Protein AF-A0A932UB74-F1 (afdb_monomer_lite)

Sequence (106 aa):
ALHRWLPSQVASLGWGTTLILVTPQLSEPLLWSLHSFNRKGLNVQVVVCVRQPAFERTRQQAEVMGIGVHQALWESDLAQLGQGFDPAQPKRFDPAQPKRGGFNGV

Radius of gyration: 15.44 Å; chains: 1; bounding box: 31×46×32 Å

Structure (mmCIF, N/CA/C/O backbone):
data_AF-A0A932UB74-F1
#
_entry.id   AF-A0A932UB74-F1
#
loop_
_atom_site.group_PDB
_atom_site.id
_atom_site.type_symbol
_atom_site.label_atom_id
_atom_site.label_alt_id
_atom_site.label_comp_id
_atom_site.label_asym_id
_atom_site.label_entity_id
_atom_site.label_seq_id
_atom_site.pdbx_PDB_ins_code
_atom_site.Cartn_x
_atom_site.Cartn_y
_atom_site.Cartn_z
_atom_site.occupancy
_atom_site.B_iso_or_equiv
_atom_site.auth_seq_id
_atom_site.auth_comp_id
_atom_site.auth_asym_id
_atom_site.auth_atom_id
_atom_site.pdbx_PDB_model_num
ATOM 1 N N . ALA A 1 1 ? 7.497 -5.170 9.846 1.00 69.94 1 ALA A N 1
ATOM 2 C CA . ALA A 1 1 ? 7.261 -6.505 9.257 1.00 69.94 1 ALA A CA 1
ATOM 3 C C . ALA A 1 1 ? 6.723 -6.402 7.828 1.00 69.94 1 ALA A C 1
ATOM 5 O O . ALA A 1 1 ? 7.456 -6.752 6.914 1.00 69.94 1 ALA A O 1
ATOM 6 N N . LEU A 1 2 ? 5.523 -5.845 7.610 1.00 75.31 2 LEU A N 1
ATOM 7 C CA . LEU A 1 2 ? 4.885 -5.784 6.283 1.00 75.31 2 LEU A CA 1
ATOM 8 C C . LEU A 1 2 ? 5.741 -5.106 5.194 1.00 75.31 2 LEU A C 1
ATOM 10 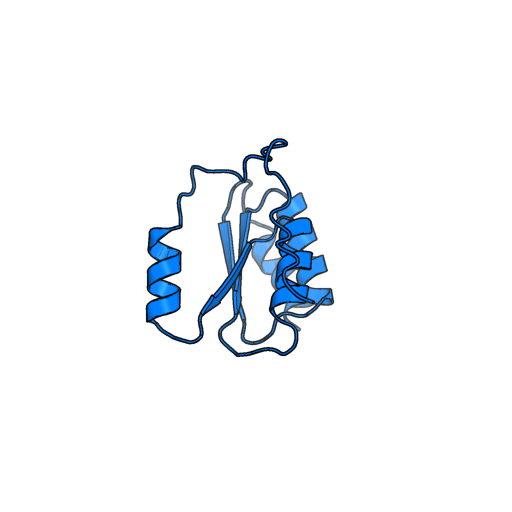O O . LEU A 1 2 ? 5.945 -5.687 4.137 1.00 75.31 2 LEU A O 1
ATOM 14 N N . HIS A 1 3 ? 6.325 -3.937 5.479 1.00 73.88 3 HIS A N 1
ATOM 15 C CA . HIS A 1 3 ? 7.193 -3.211 4.534 1.00 73.88 3 HIS A CA 1
ATOM 16 C C . HIS A 1 3 ? 8.439 -4.001 4.088 1.00 73.88 3 HIS A C 1
ATOM 18 O O . HIS A 1 3 ? 9.020 -3.697 3.054 1.00 73.88 3 HIS A O 1
ATOM 24 N N . ARG A 1 4 ? 8.867 -5.003 4.869 1.00 75.75 4 ARG A N 1
ATOM 25 C CA . ARG A 1 4 ? 10.030 -5.849 4.562 1.00 75.75 4 ARG A CA 1
ATOM 26 C C . ARG A 1 4 ? 9.639 -7.084 3.751 1.00 75.75 4 ARG A C 1
ATOM 28 O O . ARG A 1 4 ? 10.421 -7.536 2.927 1.00 75.75 4 ARG A O 1
ATOM 35 N N . TRP A 1 5 ? 8.443 -7.617 3.991 1.00 80.75 5 TRP A N 1
ATOM 36 C CA . TRP A 1 5 ? 7.922 -8.798 3.301 1.00 80.75 5 TRP A CA 1
ATOM 37 C C . TRP A 1 5 ? 7.316 -8.458 1.934 1.00 80.75 5 TRP A C 1
ATOM 39 O O . TRP A 1 5 ? 7.571 -9.151 0.958 1.00 80.75 5 TRP A O 1
ATOM 49 N N . LEU A 1 6 ? 6.57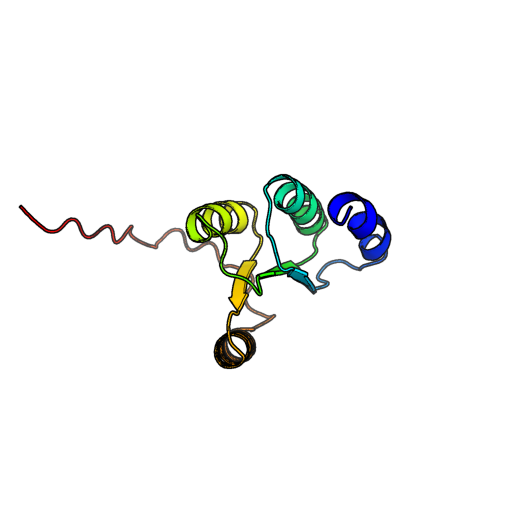2 -7.354 1.838 1.00 78.44 6 LEU A N 1
ATOM 50 C CA . LEU A 1 6 ? 5.841 -6.971 0.628 1.00 78.44 6 LEU A CA 1
ATOM 51 C C . LEU A 1 6 ? 6.724 -6.840 -0.635 1.00 78.44 6 LEU A C 1
ATOM 53 O O . LEU A 1 6 ? 6.304 -7.341 -1.676 1.00 78.44 6 LEU A O 1
ATOM 57 N N . PRO A 1 7 ? 7.947 -6.265 -0.583 1.00 81.31 7 PRO A N 1
ATOM 58 C CA . PRO A 1 7 ? 8.804 -6.150 -1.762 1.00 81.31 7 PRO A CA 1
ATOM 59 C C . PRO A 1 7 ? 9.139 -7.479 -2.448 1.00 81.31 7 PRO A C 1
ATOM 61 O O . PRO A 1 7 ? 9.251 -7.494 -3.670 1.00 81.31 7 PRO A O 1
ATOM 64 N N . SER A 1 8 ? 9.294 -8.580 -1.701 1.00 82.12 8 SER A N 1
ATOM 65 C CA . SER A 1 8 ? 9.625 -9.881 -2.300 1.00 82.12 8 SER A CA 1
ATOM 66 C C . SER A 1 8 ? 8.431 -10.525 -3.001 1.00 82.12 8 SER A C 1
ATOM 68 O O . SER A 1 8 ? 8.622 -11.267 -3.957 1.00 82.12 8 SER A O 1
ATOM 70 N N . GLN A 1 9 ? 7.209 -10.207 -2.569 1.00 81.50 9 GLN A N 1
ATOM 71 C CA . GLN A 1 9 ? 5.979 -10.747 -3.155 1.00 81.50 9 GLN A CA 1
ATOM 72 C C . GLN A 1 9 ? 5.579 -10.033 -4.444 1.00 81.50 9 GLN A C 1
ATOM 74 O O . GLN A 1 9 ? 5.018 -10.643 -5.345 1.00 81.50 9 GLN A O 1
ATOM 79 N N . VAL A 1 10 ? 5.874 -8.734 -4.540 1.00 81.44 10 VAL A N 1
ATOM 80 C CA . VAL A 1 10 ? 5.481 -7.911 -5.694 1.00 81.44 10 VAL A CA 1
ATOM 81 C C . VAL A 1 10 ? 6.562 -7.821 -6.773 1.00 81.44 10 VAL A C 1
ATOM 83 O O . VAL A 1 10 ? 6.351 -7.184 -7.799 1.00 81.44 10 VAL A O 1
ATOM 86 N N . ALA A 1 11 ? 7.725 -8.444 -6.557 1.00 77.50 11 ALA A N 1
ATOM 87 C CA . ALA A 1 11 ? 8.874 -8.359 -7.459 1.00 77.50 11 ALA A CA 1
ATOM 88 C C . ALA A 1 11 ? 8.619 -8.971 -8.848 1.00 77.50 11 ALA A C 1
ATOM 90 O O . ALA A 1 11 ? 9.232 -8.533 -9.817 1.00 77.50 11 ALA A O 1
ATOM 91 N N . SER A 1 12 ? 7.727 -9.959 -8.945 1.00 79.50 12 SER A N 1
ATOM 92 C CA . SER A 1 12 ? 7.362 -10.631 -10.198 1.00 79.50 12 SER A CA 1
ATOM 93 C C . SER A 1 12 ? 6.141 -10.024 -10.896 1.00 79.50 12 SER A C 1
ATOM 95 O O . SER A 1 12 ? 5.759 -10.502 -11.964 1.00 79.50 12 SER A O 1
ATOM 97 N N . LEU A 1 13 ? 5.505 -9.000 -10.315 1.00 83.56 13 LEU A N 1
ATOM 98 C CA . LEU A 1 13 ? 4.298 -8.412 -10.891 1.00 83.56 13 LEU A CA 1
ATOM 99 C C . LEU A 1 13 ? 4.639 -7.555 -12.112 1.00 83.56 13 LEU A C 1
ATOM 101 O O . LEU A 1 13 ? 5.550 -6.727 -12.083 1.00 83.56 13 LEU A O 1
ATOM 105 N N . GLY A 1 14 ? 3.872 -7.754 -13.183 1.00 78.12 14 GLY A N 1
ATOM 106 C CA . GLY A 1 14 ? 4.003 -6.987 -14.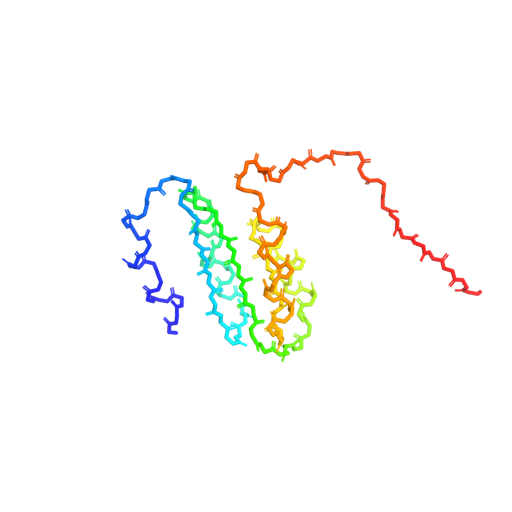415 1.00 78.12 14 GLY A CA 1
ATOM 107 C C . GLY A 1 14 ? 3.539 -5.540 -14.256 1.00 78.12 14 GLY A C 1
ATOM 108 O O . GLY A 1 14 ? 2.766 -5.197 -13.357 1.00 78.12 14 GLY A O 1
ATOM 109 N N . TRP A 1 15 ? 3.986 -4.691 -15.175 1.00 84.12 15 TRP A N 1
ATOM 110 C CA . TRP A 1 15 ? 3.522 -3.309 -15.292 1.00 84.12 15 TRP A CA 1
ATOM 111 C C . TRP A 1 15 ? 1.996 -3.246 -15.456 1.00 84.12 15 TRP A C 1
ATOM 113 O O . TRP A 1 15 ? 1.407 -4.103 -16.112 1.00 84.12 15 TRP A O 1
ATOM 123 N N . GLY A 1 16 ? 1.347 -2.249 -14.853 1.00 82.12 16 GLY A N 1
ATOM 124 C CA . GLY A 1 16 ? -0.113 -2.103 -14.880 1.00 82.12 16 GLY A CA 1
ATOM 125 C C . GLY A 1 16 ? -0.875 -3.042 -13.937 1.00 82.12 16 GLY A C 1
ATOM 126 O O . GLY A 1 16 ? -2.096 -2.937 -13.835 1.00 82.12 16 GLY A O 1
ATOM 127 N N . THR A 1 17 ? -0.190 -3.927 -13.202 1.00 88.19 17 THR A N 1
ATOM 128 C CA . THR A 1 17 ? -0.847 -4.764 -12.188 1.00 88.19 17 THR A CA 1
ATOM 129 C C . THR A 1 17 ? -1.388 -3.893 -11.055 1.00 88.19 17 THR A C 1
ATOM 131 O O . THR A 1 17 ? -0.693 -3.011 -10.542 1.00 88.19 17 THR A O 1
ATOM 134 N N . THR A 1 18 ? -2.629 -4.155 -10.637 1.00 90.12 18 THR A N 1
ATOM 135 C CA . THR A 1 18 ? -3.237 -3.469 -9.491 1.00 90.12 18 THR A CA 1
ATOM 136 C C . THR A 1 18 ? -2.895 -4.204 -8.198 1.00 90.12 18 THR A C 1
ATOM 138 O O . THR A 1 18 ? -3.266 -5.360 -8.013 1.00 90.12 18 THR A O 1
ATOM 141 N N . LEU A 1 19 ? -2.185 -3.528 -7.298 1.00 89.94 19 LEU A N 1
ATOM 142 C CA . LEU A 1 19 ? -1.884 -4.001 -5.952 1.00 89.94 19 LEU A CA 1
ATOM 143 C C . LEU A 1 19 ? -2.925 -3.438 -4.984 1.00 89.94 19 LEU A C 1
ATOM 145 O O . LEU A 1 19 ? -2.920 -2.241 -4.702 1.00 89.94 19 LEU A O 1
ATOM 149 N N . ILE A 1 20 ? -3.779 -4.309 -4.448 1.00 90.56 20 ILE A N 1
ATOM 150 C CA . ILE A 1 20 ? -4.740 -3.961 -3.397 1.00 90.56 20 ILE A CA 1
ATOM 151 C C . ILE A 1 20 ? -4.176 -4.430 -2.056 1.00 90.56 20 ILE A C 1
ATOM 153 O O . ILE A 1 20 ? -4.033 -5.629 -1.821 1.00 90.56 20 ILE A O 1
ATOM 157 N N . LEU A 1 21 ? -3.849 -3.490 -1.170 1.00 91.31 21 LEU A N 1
ATOM 158 C CA . LEU A 1 21 ? -3.382 -3.783 0.179 1.00 91.31 21 LEU A CA 1
ATOM 159 C C . LEU A 1 21 ? -4.501 -3.563 1.198 1.00 91.31 21 LEU A C 1
ATOM 161 O O . LEU A 1 21 ? -4.905 -2.430 1.441 1.00 91.31 21 LEU A O 1
ATOM 165 N N . VAL A 1 22 ? -4.924 -4.634 1.862 1.00 91.12 22 VAL A N 1
ATOM 166 C CA . VAL A 1 22 ? -5.851 -4.571 2.998 1.00 91.12 22 VAL A CA 1
ATOM 167 C C . VAL A 1 22 ? -5.040 -4.595 4.293 1.00 91.12 22 VAL A C 1
ATOM 169 O O . VAL A 1 22 ? -4.257 -5.517 4.517 1.00 91.12 22 VAL A O 1
ATOM 172 N N . THR A 1 23 ? -5.173 -3.570 5.136 1.00 90.88 23 THR A N 1
ATOM 173 C CA . THR A 1 23 ? -4.375 -3.444 6.369 1.00 90.88 23 THR A CA 1
ATOM 174 C C . THR A 1 23 ? -5.172 -2.801 7.507 1.00 90.88 23 THR A C 1
ATOM 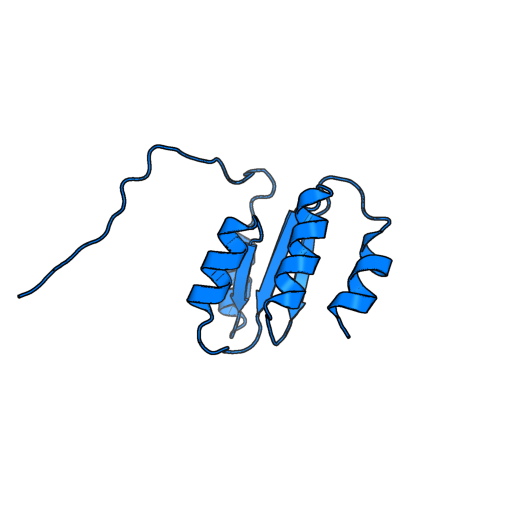176 O O . THR A 1 23 ? -5.957 -1.884 7.265 1.00 90.88 23 THR A O 1
ATOM 179 N N . PRO A 1 24 ? -4.972 -3.217 8.773 1.00 89.88 24 PRO A N 1
ATOM 180 C CA . PRO A 1 24 ? -5.584 -2.538 9.914 1.00 89.88 24 PRO A CA 1
ATOM 181 C C . PRO A 1 24 ? -4.933 -1.181 10.218 1.00 89.88 24 PRO A C 1
ATOM 183 O O . PRO A 1 24 ? -5.533 -0.355 10.894 1.00 89.88 24 PRO A O 1
ATOM 186 N N . GLN A 1 25 ? -3.706 -0.939 9.748 1.00 89.81 25 GLN A N 1
ATOM 187 C CA . GLN A 1 25 ? -2.976 0.293 10.032 1.00 89.81 25 GLN A CA 1
ATOM 188 C C . GLN A 1 25 ? -2.173 0.750 8.818 1.00 89.81 25 GLN A C 1
ATOM 190 O O . GLN A 1 25 ? -1.437 -0.034 8.208 1.00 89.81 25 GLN A O 1
ATOM 195 N N . LEU A 1 26 ? -2.268 2.043 8.514 1.00 90.62 26 LEU A N 1
ATOM 196 C CA . LEU A 1 26 ? -1.447 2.702 7.511 1.00 90.62 26 LEU A CA 1
ATOM 197 C C . LEU A 1 26 ? -0.448 3.642 8.188 1.00 90.62 26 LEU A C 1
ATOM 199 O O . LEU A 1 26 ? -0.833 4.595 8.861 1.00 90.62 26 LEU A O 1
ATOM 203 N N . SER A 1 27 ? 0.841 3.359 8.011 1.00 89.62 27 SER A N 1
ATOM 204 C CA . SER A 1 27 ? 1.941 4.150 8.564 1.00 89.62 27 SER A CA 1
ATOM 205 C C . SER A 1 27 ? 2.777 4.789 7.460 1.00 89.62 27 SER A C 1
ATOM 207 O O . SER A 1 27 ? 2.814 4.314 6.325 1.00 89.62 27 SER A O 1
ATOM 209 N N . GLU A 1 28 ? 3.491 5.858 7.793 1.00 89.25 28 GLU A N 1
ATOM 210 C CA . GLU A 1 28 ? 4.339 6.567 6.835 1.00 89.25 28 GLU A CA 1
ATOM 211 C C . GLU A 1 28 ? 5.439 5.684 6.199 1.00 89.25 28 GLU A C 1
ATOM 213 O O . GLU A 1 28 ? 5.566 5.700 4.973 1.00 89.25 28 GLU A O 1
ATOM 218 N N . PRO A 1 29 ? 6.175 4.822 6.935 1.00 89.69 29 PRO A N 1
ATOM 219 C CA . PRO A 1 29 ? 7.143 3.914 6.310 1.00 89.69 29 PRO A CA 1
ATOM 220 C C . PRO A 1 29 ? 6.505 2.944 5.301 1.00 89.69 29 PRO A C 1
ATOM 222 O O . PRO A 1 29 ? 7.133 2.545 4.315 1.00 89.69 29 PRO A O 1
ATOM 225 N N . LEU A 1 30 ? 5.245 2.558 5.536 1.00 90.00 30 LEU A N 1
ATOM 226 C CA . LEU A 1 30 ? 4.488 1.725 4.609 1.00 90.00 30 LEU A CA 1
ATOM 227 C C . LEU A 1 30 ? 4.128 2.510 3.342 1.00 90.00 30 LEU A C 1
ATOM 229 O O . LEU A 1 30 ? 4.322 1.983 2.250 1.00 90.00 30 LEU A O 1
ATOM 233 N N . LEU A 1 31 ? 3.704 3.771 3.465 1.00 91.75 31 LEU A N 1
ATOM 234 C CA . LEU A 1 31 ? 3.443 4.643 2.313 1.00 91.75 31 LEU A CA 1
ATOM 235 C C . LEU A 1 31 ? 4.671 4.816 1.418 1.00 91.75 31 LEU A C 1
ATOM 237 O O . LEU A 1 31 ? 4.557 4.685 0.203 1.00 91.75 31 LEU A O 1
ATOM 241 N N . TRP A 1 32 ? 5.856 5.026 1.993 1.00 91.56 32 TRP A N 1
ATOM 242 C CA . TRP A 1 32 ? 7.100 5.120 1.218 1.00 91.56 32 TRP A CA 1
ATOM 243 C C . TRP A 1 32 ? 7.431 3.831 0.455 1.00 91.56 32 TRP A C 1
ATOM 245 O O . TRP A 1 32 ? 7.870 3.866 -0.700 1.00 91.56 32 TRP A O 1
ATOM 255 N N . SER A 1 33 ? 7.159 2.683 1.074 1.00 90.31 33 SER A N 1
ATOM 256 C CA . SER A 1 33 ? 7.331 1.377 0.429 1.00 90.31 33 SER A CA 1
ATOM 257 C C . SER A 1 33 ? 6.349 1.206 -0.735 1.00 90.31 33 SER A C 1
ATOM 259 O O . SER A 1 33 ? 6.746 0.836 -1.838 1.00 90.31 33 SER A O 1
ATOM 261 N N . LEU A 1 34 ? 5.080 1.554 -0.516 1.00 91.81 34 LEU A N 1
ATOM 262 C CA . LEU A 1 34 ? 4.023 1.509 -1.526 1.00 91.81 34 LEU A CA 1
ATOM 263 C C . LEU A 1 34 ? 4.270 2.476 -2.686 1.00 91.81 34 LEU A C 1
ATOM 265 O O . LEU A 1 34 ? 4.055 2.131 -3.845 1.00 91.81 34 LEU A O 1
ATOM 269 N N . HIS A 1 35 ? 4.795 3.662 -2.398 1.00 91.81 35 HIS A N 1
ATOM 270 C CA . HIS A 1 35 ? 5.148 4.638 -3.418 1.00 91.81 35 HIS A CA 1
ATOM 271 C C . HIS A 1 35 ? 6.254 4.114 -4.339 1.00 91.81 35 HIS A C 1
ATOM 273 O O . HIS A 1 35 ? 6.200 4.308 -5.552 1.00 91.81 35 HIS A O 1
ATOM 279 N N . SER A 1 36 ? 7.216 3.368 -3.792 1.00 90.56 36 SER A N 1
ATOM 280 C CA . SER A 1 36 ? 8.246 2.704 -4.597 1.00 90.56 36 SER A CA 1
ATOM 281 C C . SER A 1 36 ? 7.651 1.681 -5.574 1.00 90.56 36 SER A C 1
ATOM 283 O O . SER A 1 36 ? 8.178 1.513 -6.670 1.00 90.56 36 SER A O 1
ATOM 285 N N . PHE A 1 37 ? 6.541 1.025 -5.219 1.00 89.06 37 PHE A N 1
ATOM 286 C CA . PHE A 1 37 ? 5.807 0.125 -6.117 1.00 89.06 37 PHE A CA 1
ATOM 287 C C . PHE A 1 37 ? 5.009 0.882 -7.176 1.00 89.06 37 PHE A C 1
ATOM 289 O O . PHE A 1 37 ? 5.058 0.509 -8.346 1.00 89.06 37 PHE A O 1
ATOM 296 N N . ASN A 1 38 ? 4.369 1.990 -6.798 1.00 89.56 38 ASN A N 1
ATOM 297 C CA . ASN A 1 38 ? 3.696 2.873 -7.749 1.00 89.56 38 ASN A CA 1
ATOM 298 C C . ASN A 1 38 ? 4.669 3.386 -8.827 1.00 89.56 38 ASN A C 1
ATOM 300 O O . ASN A 1 38 ? 4.403 3.307 -10.022 1.00 89.56 38 ASN A O 1
ATOM 304 N N . ARG A 1 39 ? 5.880 3.794 -8.423 1.00 88.88 39 ARG A N 1
ATOM 305 C CA . ARG A 1 39 ? 6.943 4.217 -9.354 1.00 88.88 39 ARG A CA 1
ATOM 306 C C . ARG A 1 39 ? 7.468 3.105 -10.263 1.00 88.88 39 ARG A C 1
ATOM 308 O O . ARG A 1 39 ? 8.024 3.405 -11.314 1.00 88.88 39 ARG A O 1
ATOM 315 N N . LYS A 1 40 ? 7.302 1.838 -9.875 1.00 86.75 40 LYS A N 1
ATOM 316 C CA . LYS A 1 40 ? 7.614 0.674 -10.718 1.00 86.75 40 LYS A CA 1
ATOM 317 C C . LYS A 1 40 ? 6.496 0.347 -11.714 1.00 86.75 40 LYS A C 1
ATOM 319 O O . LYS A 1 40 ? 6.667 -0.590 -12.483 1.00 86.75 40 LYS A O 1
ATOM 324 N N . GLY A 1 41 ? 5.401 1.114 -11.726 1.00 86.38 41 GLY A N 1
ATOM 325 C CA . GLY A 1 41 ? 4.279 0.964 -12.656 1.00 86.38 41 GLY A CA 1
ATOM 326 C C . GLY A 1 41 ? 3.134 0.095 -12.145 1.00 86.38 41 GLY A C 1
ATOM 327 O O . GLY A 1 41 ? 2.301 -0.328 -12.942 1.00 86.38 41 GLY A O 1
ATOM 328 N N . LEU A 1 42 ? 3.092 -0.196 -10.842 1.00 89.50 42 LEU A N 1
ATOM 329 C CA . LEU A 1 42 ? 1.949 -0.860 -10.215 1.00 89.50 42 LEU A CA 1
ATOM 330 C C . LEU A 1 42 ? 0.880 0.175 -9.854 1.00 89.50 42 LEU A C 1
ATOM 332 O O . LEU A 1 42 ? 1.201 1.236 -9.331 1.00 89.50 42 LEU A O 1
ATOM 336 N N . ASN A 1 43 ? -0.396 -0.142 -10.060 1.00 89.75 43 ASN A N 1
ATOM 337 C CA . ASN A 1 43 ? -1.486 0.690 -9.552 1.00 89.75 43 ASN A CA 1
ATOM 338 C C . ASN A 1 43 ? -1.755 0.311 -8.092 1.00 89.75 43 ASN A C 1
ATOM 340 O O . ASN A 1 43 ? -2.231 -0.788 -7.820 1.00 89.75 43 ASN A O 1
ATOM 344 N N . VAL A 1 44 ? -1.419 1.185 -7.144 1.00 91.56 44 VAL A N 1
ATOM 345 C CA . VAL A 1 44 ? -1.493 0.857 -5.714 1.00 91.56 44 VAL A CA 1
ATOM 346 C C . VAL A 1 44 ? -2.756 1.427 -5.074 1.00 91.56 44 VAL A C 1
ATOM 348 O O . VAL A 1 44 ? -2.957 2.643 -5.039 1.00 91.56 44 VAL A O 1
ATOM 351 N N . GLN A 1 45 ? -3.563 0.537 -4.500 1.00 91.88 45 GLN A N 1
ATOM 352 C CA . GLN A 1 45 ? -4.756 0.848 -3.718 1.00 91.88 45 GLN A CA 1
ATOM 353 C C . GLN A 1 45 ? -4.623 0.267 -2.309 1.00 91.88 45 GLN A C 1
ATOM 355 O O . GLN A 1 45 ? -4.161 -0.858 -2.130 1.00 91.88 45 GLN A O 1
ATOM 360 N N . VAL A 1 46 ? -5.032 1.021 -1.296 1.00 92.50 46 VAL A N 1
ATOM 361 C CA . VAL A 1 46 ? -4.997 0.604 0.107 1.00 92.50 46 VAL A CA 1
ATOM 362 C C . VAL A 1 46 ? -6.396 0.690 0.690 1.00 92.50 46 VAL A C 1
ATOM 364 O O . VAL A 1 46 ? -7.064 1.711 0.548 1.00 92.50 46 VAL A O 1
ATOM 367 N N . VAL A 1 47 ? -6.809 -0.360 1.389 1.00 92.75 47 VAL A N 1
ATOM 368 C CA . VAL A 1 47 ? -8.051 -0.411 2.157 1.00 92.75 47 VAL A CA 1
ATOM 369 C C . VAL A 1 47 ? -7.699 -0.551 3.633 1.00 92.75 47 VAL A C 1
ATOM 371 O O . VAL A 1 47 ? -7.061 -1.523 4.047 1.00 92.75 47 VAL A O 1
ATOM 374 N N . VAL A 1 48 ? -8.094 0.442 4.426 1.00 92.81 48 VAL A N 1
ATOM 375 C CA . VAL A 1 48 ? -7.882 0.468 5.874 1.00 92.81 48 VAL A CA 1
ATOM 376 C C . VAL A 1 48 ? -9.151 0.006 6.581 1.00 92.81 48 VAL A C 1
ATOM 378 O O . VAL A 1 48 ? -10.189 0.660 6.483 1.00 92.81 48 VAL A O 1
ATOM 381 N N . CYS A 1 49 ? -9.058 -1.106 7.313 1.00 91.88 49 CYS A N 1
ATOM 382 C CA . CYS A 1 49 ? -10.215 -1.753 7.949 1.00 91.88 49 CYS A CA 1
ATOM 383 C C . CYS A 1 49 ? -10.502 -1.283 9.383 1.00 91.88 49 CYS A C 1
ATOM 385 O O . CYS A 1 49 ? -11.379 -1.820 10.053 1.00 91.88 49 CYS A O 1
ATOM 387 N N . VAL A 1 50 ? -9.738 -0.315 9.893 1.00 90.00 50 VAL A N 1
ATOM 388 C CA . VAL A 1 50 ? -9.862 0.181 11.270 1.00 90.00 50 VAL A CA 1
ATOM 389 C C . VAL A 1 50 ? -9.850 1.708 11.275 1.00 90.00 50 VAL A C 1
ATOM 391 O O . VAL A 1 50 ? -9.235 2.357 10.423 1.00 90.00 50 VAL A O 1
ATOM 394 N N . ARG A 1 51 ? -10.529 2.317 12.256 1.00 89.06 51 ARG A N 1
ATOM 395 C CA . ARG A 1 51 ? -10.414 3.760 12.491 1.00 89.06 51 ARG A CA 1
ATOM 396 C C . ARG A 1 51 ? -9.015 4.084 12.993 1.00 89.06 51 ARG A C 1
ATOM 398 O O . ARG A 1 51 ? -8.635 3.660 14.080 1.00 89.06 51 ARG A O 1
ATOM 405 N N . GLN A 1 52 ? -8.284 4.882 12.224 1.00 86.25 52 GLN A N 1
ATOM 406 C CA . GLN A 1 52 ? -6.987 5.407 12.631 1.00 86.25 52 GLN A CA 1
ATOM 407 C C . GLN A 1 52 ? -7.066 6.919 12.889 1.00 86.25 52 GLN A C 1
ATOM 409 O O . GLN A 1 52 ? -7.765 7.633 12.159 1.00 86.25 52 GLN A O 1
ATOM 414 N N . PRO A 1 53 ? -6.357 7.433 13.907 1.00 86.69 53 PRO A N 1
ATOM 415 C CA . PRO A 1 53 ? -6.256 8.869 14.121 1.00 86.69 53 PRO A CA 1
ATOM 416 C C . PRO A 1 53 ? -5.574 9.529 12.919 1.00 86.69 53 PRO A C 1
ATOM 418 O O . PRO A 1 53 ? -4.676 8.952 12.308 1.00 86.69 53 PRO A O 1
ATOM 421 N N . ALA A 1 54 ? -6.008 10.744 12.580 1.00 86.69 54 ALA A N 1
ATOM 422 C CA . ALA A 1 54 ? -5.471 11.519 11.460 1.00 86.69 54 ALA A CA 1
ATOM 423 C C . ALA A 1 54 ? -5.506 10.800 10.090 1.00 86.69 54 ALA A C 1
ATOM 425 O O . ALA A 1 54 ? -4.706 11.129 9.214 1.00 86.69 54 ALA A O 1
ATOM 426 N N . PHE A 1 55 ? -6.449 9.866 9.882 1.00 89.00 55 PHE A N 1
ATOM 427 C CA . PHE A 1 55 ? -6.615 9.137 8.616 1.00 89.00 55 PHE A CA 1
ATOM 428 C C . PHE A 1 55 ? -6.624 10.061 7.394 1.00 89.00 55 PHE A C 1
ATOM 430 O O . PHE A 1 55 ? -5.868 9.824 6.461 1.00 89.00 55 PHE A O 1
ATOM 437 N N . GLU A 1 56 ? -7.395 11.150 7.431 1.00 90.25 56 GLU A N 1
ATOM 438 C CA . GLU A 1 56 ? -7.493 12.091 6.307 1.00 90.25 56 GLU A CA 1
ATOM 439 C C . GLU A 1 56 ? -6.153 12.740 5.945 1.00 90.25 56 GLU A C 1
ATOM 441 O O . GLU A 1 56 ? -5.835 12.891 4.769 1.00 90.25 56 GLU A O 1
ATOM 446 N N . ARG A 1 57 ? -5.309 13.055 6.935 1.00 91.31 57 ARG A N 1
ATOM 447 C CA . ARG A 1 57 ? -3.960 13.578 6.669 1.00 91.31 57 ARG A CA 1
ATOM 448 C C . ARG A 1 57 ? -3.104 12.522 5.970 1.00 91.31 57 ARG A C 1
ATOM 450 O O . ARG A 1 57 ? -2.432 12.822 4.987 1.00 91.31 57 ARG A O 1
ATOM 457 N N . THR A 1 58 ? -3.142 11.284 6.461 1.00 90.88 58 THR A N 1
ATOM 458 C CA . THR A 1 58 ? -2.416 10.159 5.856 1.00 90.88 58 THR A CA 1
ATOM 459 C C . THR A 1 58 ? -2.921 9.859 4.444 1.00 90.88 58 THR A C 1
ATOM 461 O O . THR A 1 58 ? -2.117 9.599 3.552 1.00 90.88 58 THR A O 1
ATOM 464 N N . ARG A 1 59 ? -4.236 9.941 4.219 1.00 91.94 59 ARG A N 1
ATOM 465 C CA . ARG A 1 59 ? -4.875 9.783 2.911 1.00 91.94 59 ARG A CA 1
ATOM 466 C C . ARG A 1 59 ? -4.406 10.857 1.935 1.00 91.94 59 ARG A C 1
ATOM 468 O O . ARG A 1 59 ? -3.946 10.512 0.854 1.00 91.94 59 ARG A O 1
ATOM 475 N N . GLN A 1 60 ? -4.456 12.130 2.323 1.00 92.38 60 GLN A N 1
ATOM 476 C CA . GLN A 1 60 ? -3.986 13.239 1.485 1.00 92.38 60 GLN A CA 1
ATOM 477 C C . GLN A 1 60 ? -2.513 13.064 1.095 1.00 92.38 60 GLN A C 1
ATOM 479 O O . GLN A 1 60 ? -2.154 13.218 -0.070 1.00 92.38 60 GLN A O 1
ATOM 484 N N . GLN A 1 61 ? -1.660 12.679 2.050 1.00 92.94 61 GLN A N 1
ATOM 485 C CA . GLN A 1 61 ? -0.254 12.380 1.773 1.00 92.94 61 GLN A CA 1
ATOM 486 C C . GLN A 1 61 ? -0.106 11.226 0.770 1.00 92.94 61 GLN A C 1
ATOM 488 O O . GLN A 1 61 ? 0.661 11.331 -0.186 1.00 92.94 61 GLN A O 1
ATOM 493 N N . ALA A 1 62 ? -0.858 10.142 0.951 1.00 92.19 62 ALA A N 1
ATOM 494 C CA . ALA A 1 62 ? -0.830 8.995 0.052 1.00 92.19 62 ALA A CA 1
ATOM 495 C C . ALA A 1 62 ? -1.319 9.342 -1.365 1.00 92.19 62 ALA A C 1
ATOM 497 O O . ALA A 1 62 ? -0.714 8.911 -2.347 1.00 92.19 62 ALA A O 1
ATOM 498 N N . GLU A 1 63 ? -2.360 10.168 -1.483 1.00 91.50 63 GLU A N 1
ATOM 499 C CA . GLU A 1 63 ? -2.903 10.611 -2.768 1.00 91.50 63 GLU A CA 1
ATOM 500 C C . GLU A 1 63 ? -1.884 11.427 -3.569 1.00 91.50 63 GLU A C 1
ATOM 502 O O . GLU A 1 63 ? -1.741 11.188 -4.771 1.00 91.50 63 GLU A O 1
ATOM 507 N N . VAL A 1 64 ? -1.118 12.305 -2.907 1.00 92.00 64 VAL A N 1
ATOM 508 C CA . VAL A 1 64 ? 0.008 13.041 -3.516 1.00 92.00 64 VAL A CA 1
ATOM 509 C C . VAL A 1 64 ? 1.115 12.088 -3.985 1.00 92.00 64 VAL A C 1
ATOM 511 O O . VAL A 1 64 ? 1.751 12.326 -5.008 1.00 92.00 64 VAL A O 1
ATOM 514 N N . MET A 1 65 ? 1.310 10.963 -3.294 1.00 90.81 65 MET A N 1
ATOM 515 C CA . MET A 1 65 ? 2.242 9.895 -3.689 1.00 90.81 65 MET A CA 1
ATOM 516 C C . MET A 1 65 ? 1.683 8.979 -4.797 1.00 90.81 65 MET A C 1
ATOM 518 O O . MET A 1 65 ? 2.341 8.007 -5.193 1.00 90.81 65 MET A O 1
ATOM 522 N N . GLY A 1 66 ? 0.479 9.274 -5.300 1.00 88.69 66 GLY A N 1
ATOM 523 C CA . GLY A 1 66 ? -0.216 8.517 -6.339 1.00 88.69 66 GLY A CA 1
ATOM 524 C C . GLY A 1 66 ? -0.876 7.228 -5.843 1.00 88.69 66 GLY A C 1
ATOM 525 O O . GLY A 1 66 ? -1.332 6.438 -6.660 1.00 88.69 66 GLY A O 1
ATOM 526 N N . ILE A 1 67 ? -0.960 7.022 -4.529 1.00 93.00 67 ILE A N 1
ATOM 527 C CA . ILE A 1 67 ? -1.577 5.847 -3.907 1.00 93.00 67 ILE A CA 1
ATOM 528 C C . ILE A 1 67 ? -3.046 6.171 -3.623 1.00 93.00 67 ILE A C 1
ATOM 530 O O . ILE A 1 67 ? -3.359 7.226 -3.070 1.00 93.00 67 ILE A O 1
ATOM 534 N N . GLY A 1 68 ? -3.967 5.294 -4.016 1.00 91.56 68 GLY A N 1
ATOM 535 C CA . GLY A 1 68 ? -5.361 5.407 -3.585 1.00 91.56 68 GLY A CA 1
ATOM 536 C C . GLY A 1 68 ? -5.529 4.809 -2.194 1.00 91.56 68 GLY A C 1
ATOM 537 O O . GLY A 1 68 ? -5.037 3.713 -1.937 1.00 91.56 68 GLY A O 1
ATOM 538 N N . VAL A 1 69 ? -6.184 5.525 -1.282 1.00 92.00 69 VAL A N 1
ATOM 539 C CA . VAL A 1 69 ? -6.424 5.049 0.084 1.00 92.00 69 VAL A CA 1
ATOM 540 C C . VAL A 1 69 ? -7.891 5.215 0.420 1.00 92.00 69 VAL A C 1
ATOM 542 O O . VAL A 1 69 ? -8.446 6.305 0.305 1.00 92.00 69 VAL A O 1
ATOM 545 N N . HIS A 1 70 ? -8.483 4.128 0.890 1.00 90.69 70 HIS A N 1
ATOM 546 C CA . HIS A 1 70 ? -9.887 4.036 1.238 1.00 90.69 70 HIS A CA 1
ATOM 547 C C . HIS A 1 70 ? -10.024 3.483 2.645 1.00 90.69 70 HIS A C 1
ATOM 549 O O . HIS A 1 70 ? -9.253 2.616 3.058 1.00 90.69 70 HIS A O 1
ATOM 555 N N . GLN A 1 71 ? -11.007 3.976 3.387 1.00 90.00 71 GLN A N 1
ATOM 556 C CA . GLN A 1 71 ? -11.370 3.397 4.671 1.00 90.00 71 GLN A CA 1
ATOM 557 C C . GLN A 1 71 ? -12.633 2.570 4.481 1.00 90.00 71 GLN A C 1
ATOM 559 O O . GLN A 1 71 ? -13.623 3.084 3.970 1.00 90.00 71 GLN A O 1
ATOM 564 N N . ALA A 1 72 ? -12.585 1.305 4.886 1.00 90.44 72 ALA A N 1
ATOM 565 C CA . ALA A 1 72 ? -13.738 0.418 4.867 1.00 90.44 72 ALA A CA 1
ATOM 566 C C . ALA A 1 72 ? -13.947 -0.131 6.276 1.00 90.44 72 ALA A C 1
ATOM 568 O O . ALA A 1 72 ? -13.305 -1.101 6.676 1.00 90.44 72 ALA A O 1
ATOM 569 N N . LEU A 1 73 ? -14.790 0.549 7.051 1.00 87.62 73 LEU A N 1
ATOM 570 C CA . LEU A 1 73 ? -15.123 0.149 8.420 1.00 87.62 73 LEU A CA 1
ATOM 571 C C . LEU A 1 73 ? -16.270 -0.860 8.432 1.00 87.62 73 LEU A C 1
ATOM 573 O O . LEU A 1 73 ? -16.381 -1.658 9.360 1.00 87.62 73 LEU A O 1
ATOM 577 N N . TRP A 1 74 ? -17.104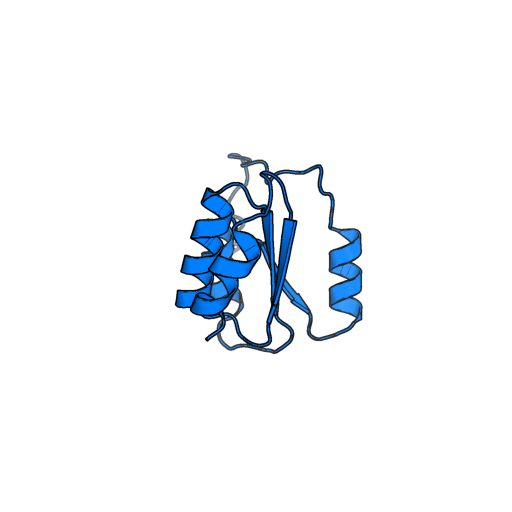 -0.809 7.397 1.00 87.00 74 TRP A N 1
ATOM 578 C CA . TRP A 1 74 ? -18.271 -1.651 7.212 1.00 87.00 74 TRP A CA 1
ATOM 579 C C . TRP A 1 74 ? -18.273 -2.270 5.816 1.00 87.00 74 TRP A C 1
ATOM 581 O O . TRP A 1 74 ? -17.639 -1.772 4.885 1.00 87.00 74 TRP A O 1
ATOM 591 N N . GLU A 1 75 ? -19.048 -3.337 5.645 1.00 81.19 75 GLU A N 1
ATOM 592 C CA . GLU A 1 75 ? -19.227 -3.996 4.347 1.00 81.19 75 GLU A CA 1
ATOM 593 C C . GLU A 1 75 ? -19.806 -3.046 3.283 1.00 81.19 75 GLU A C 1
ATOM 595 O O . GLU A 1 75 ? -19.399 -3.077 2.123 1.00 81.19 75 GLU A O 1
ATOM 600 N N . SER A 1 76 ? -20.684 -2.124 3.692 1.00 82.56 76 SER A N 1
ATOM 601 C CA . SER A 1 76 ? -21.244 -1.086 2.819 1.00 82.56 76 SER A CA 1
ATOM 602 C C . SER A 1 76 ? -20.185 -0.171 2.205 1.00 82.56 76 SER A C 1
ATOM 604 O O . SER A 1 76 ? -20.368 0.316 1.090 1.00 82.56 76 SER A O 1
ATOM 606 N N . ASP A 1 77 ? -19.081 0.066 2.913 1.00 81.56 77 ASP A N 1
ATOM 607 C CA . ASP A 1 77 ? -17.991 0.916 2.432 1.00 81.56 77 ASP A CA 1
ATOM 608 C C . ASP A 1 77 ? -17.209 0.189 1.330 1.00 81.56 77 ASP A C 1
ATOM 610 O O . ASP A 1 77 ? -16.842 0.779 0.314 1.00 81.56 77 ASP A O 1
ATOM 614 N N . LEU A 1 78 ? -17.016 -1.124 1.487 1.00 79.00 78 LEU A N 1
ATOM 615 C CA . LEU A 1 78 ? -16.388 -1.966 0.472 1.00 79.00 78 LEU A CA 1
ATOM 616 C C . LEU A 1 78 ? -17.256 -2.073 -0.790 1.00 79.00 78 LEU A C 1
ATOM 618 O O . LEU A 1 78 ? -16.732 -2.014 -1.903 1.00 79.00 78 LEU A O 1
ATOM 622 N N . ALA A 1 79 ? -18.578 -2.173 -0.629 1.00 80.62 79 ALA A N 1
ATOM 623 C CA . ALA A 1 79 ? -19.514 -2.188 -1.751 1.00 80.62 79 ALA A CA 1
ATOM 624 C C . ALA A 1 79 ? -19.428 -0.901 -2.593 1.00 80.62 79 ALA A C 1
ATOM 626 O O . ALA A 1 79 ? -19.449 -0.968 -3.821 1.00 80.62 79 ALA A O 1
ATOM 627 N N . GLN A 1 80 ? -19.254 0.262 -1.953 1.00 78.56 80 GLN A N 1
ATOM 628 C CA . GLN A 1 80 ? -19.055 1.539 -2.652 1.00 78.56 80 GLN A CA 1
ATOM 629 C C . GLN A 1 80 ? -17.736 1.576 -3.436 1.00 78.56 80 GLN A C 1
ATOM 631 O O . GLN A 1 80 ? -17.700 2.089 -4.554 1.00 78.56 80 GLN A O 1
ATOM 636 N N . LEU A 1 81 ? -16.664 0.980 -2.901 1.00 74.19 81 LEU A N 1
ATOM 637 C CA . LEU A 1 81 ? -15.387 0.864 -3.616 1.00 74.19 81 LEU A CA 1
ATOM 638 C C . LEU A 1 81 ? -15.502 0.017 -4.881 1.00 74.19 81 LEU A C 1
ATOM 640 O O . LEU A 1 81 ? -14.931 0.377 -5.908 1.00 74.19 81 LEU A O 1
ATOM 644 N N . GLY A 1 82 ? -16.273 -1.071 -4.826 1.00 66.94 82 GLY A N 1
ATOM 645 C CA . GLY A 1 82 ? -16.528 -1.925 -5.987 1.00 66.94 82 GLY A CA 1
ATOM 646 C C . GLY A 1 82 ? -17.298 -1.227 -7.112 1.00 66.94 82 GLY A C 1
ATOM 647 O O . GLY A 1 82 ? -17.133 -1.592 -8.271 1.00 66.94 82 GLY A O 1
ATOM 648 N N . GLN A 1 83 ? -18.100 -0.206 -6.795 1.00 65.88 83 GLN A N 1
ATOM 649 C CA . GLN A 1 83 ? -18.880 0.552 -7.782 1.00 65.88 83 GLN A CA 1
ATOM 650 C C . GLN A 1 83 ? -18.106 1.720 -8.411 1.00 65.88 83 GLN A C 1
ATOM 652 O O . GLN A 1 83 ? -18.420 2.126 -9.526 1.00 65.88 83 GLN A O 1
ATOM 657 N N . GLY A 1 84 ? -17.094 2.253 -7.718 1.00 55.69 84 GLY A N 1
ATOM 658 C CA . GLY A 1 84 ? -16.221 3.322 -8.221 1.00 55.69 84 GLY A CA 1
ATOM 659 C C . GLY A 1 84 ? -14.933 2.836 -8.897 1.00 55.69 84 GLY A C 1
ATOM 660 O O . GLY A 1 84 ? -14.140 3.658 -9.355 1.00 55.69 84 GLY A O 1
ATOM 661 N N . PHE A 1 85 ? -14.688 1.523 -8.936 1.00 54.56 85 PHE A N 1
ATOM 662 C CA . PHE A 1 85 ? -13.488 0.932 -9.527 1.00 54.56 85 PHE A CA 1
ATOM 663 C C . PHE A 1 85 ? -13.624 0.823 -11.053 1.00 54.56 85 PHE A C 1
ATOM 665 O O . PHE A 1 85 ? -13.983 -0.224 -11.586 1.00 54.56 85 PHE A O 1
ATOM 672 N N . ASP A 1 86 ? -13.326 1.914 -11.760 1.00 48.38 86 ASP A N 1
ATOM 673 C CA . ASP A 1 86 ? -13.071 1.888 -13.203 1.00 48.38 86 ASP A CA 1
ATOM 674 C C . ASP A 1 86 ? -11.554 1.744 -13.462 1.00 48.38 86 ASP A C 1
ATOM 676 O O . ASP A 1 86 ? -10.796 2.696 -13.238 1.00 48.38 86 ASP A O 1
ATOM 680 N N . PRO A 1 87 ? -11.065 0.579 -13.930 1.00 47.25 87 PRO A N 1
ATOM 681 C CA . PRO A 1 87 ? -9.652 0.383 -14.251 1.00 47.25 87 PRO A CA 1
ATOM 682 C C . PRO A 1 87 ? -9.183 1.200 -15.471 1.00 47.25 87 PRO A C 1
ATOM 684 O O . PRO A 1 87 ? -7.976 1.308 -15.690 1.00 47.25 87 PRO A O 1
ATOM 687 N N . ALA A 1 88 ? -10.097 1.773 -16.263 1.00 43.19 88 ALA A N 1
ATOM 688 C CA . ALA A 1 88 ? -9.796 2.545 -17.469 1.00 43.19 88 ALA A CA 1
ATOM 689 C C . ALA A 1 88 ? -9.623 4.054 -17.220 1.00 43.19 88 ALA A C 1
ATOM 691 O O . ALA A 1 88 ? -9.313 4.793 -18.158 1.00 43.19 88 ALA A O 1
ATOM 692 N N . GLN A 1 89 ? -9.774 4.524 -15.978 1.00 45.00 89 GLN A N 1
ATOM 693 C CA . GLN A 1 89 ? -9.581 5.928 -15.616 1.00 45.00 89 GLN A CA 1
ATOM 694 C C . GLN A 1 89 ? -8.272 6.110 -14.824 1.00 45.00 89 GLN A C 1
ATOM 696 O O . GLN A 1 89 ? -8.278 6.161 -13.591 1.00 45.00 89 GLN A O 1
ATOM 701 N N . PRO A 1 90 ? -7.103 6.223 -15.492 1.00 41.97 90 PRO A N 1
ATOM 702 C CA . PRO A 1 90 ? -5.923 6.748 -14.819 1.00 41.97 90 PRO A CA 1
ATOM 703 C C . PRO A 1 90 ? -6.270 8.154 -14.325 1.00 41.97 90 PRO A C 1
ATOM 705 O O . PRO A 1 90 ? -6.891 8.917 -15.066 1.00 41.97 90 PRO A O 1
ATOM 708 N N . LYS A 1 91 ? -5.895 8.483 -13.079 1.00 51.38 91 LYS A N 1
ATOM 709 C CA . LYS A 1 91 ? -6.086 9.812 -12.473 1.00 51.38 91 LYS A CA 1
ATOM 710 C C . LYS A 1 91 ? -5.676 10.892 -13.479 1.00 51.38 91 LYS A C 1
ATOM 712 O O . LYS A 1 91 ? -4.491 11.184 -13.641 1.00 51.38 91 LYS A O 1
ATOM 717 N N . ARG A 1 92 ? -6.657 11.463 -14.179 1.00 39.34 92 ARG A N 1
ATOM 718 C CA . ARG A 1 92 ? -6.454 12.569 -15.102 1.00 39.34 92 ARG A CA 1
ATOM 719 C C . ARG A 1 92 ? -6.136 13.762 -14.216 1.00 39.34 92 ARG A C 1
ATOM 721 O O . ARG A 1 92 ? -6.975 14.196 -13.433 1.00 39.34 92 ARG A O 1
ATOM 728 N N . PHE A 1 93 ? -4.893 14.225 -14.259 1.00 43.50 93 PHE A N 1
ATOM 729 C CA . PHE A 1 93 ? -4.532 15.491 -13.644 1.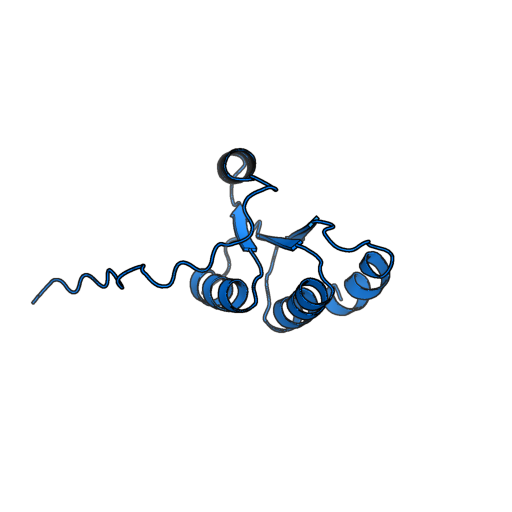00 43.50 93 PHE A CA 1
ATOM 730 C C . PHE A 1 93 ? -5.280 16.583 -14.415 1.00 43.50 93 PHE A C 1
ATOM 732 O O . PHE A 1 93 ? -4.866 16.953 -15.511 1.00 43.50 93 PHE A O 1
ATOM 739 N N . ASP A 1 94 ? -6.421 17.022 -13.885 1.00 44.19 94 ASP A N 1
ATOM 740 C CA . ASP A 1 94 ? -7.176 18.156 -14.408 1.00 44.19 94 ASP A CA 1
ATOM 741 C C . ASP A 1 94 ? -6.622 19.439 -13.765 1.00 44.19 94 ASP A C 1
ATOM 743 O O . ASP A 1 94 ? -6.860 19.685 -12.580 1.00 44.19 94 ASP A O 1
ATOM 747 N N . PRO A 1 95 ? -5.889 20.294 -14.504 1.00 45.31 95 PRO A N 1
ATOM 748 C CA . PRO A 1 95 ? -5.326 21.532 -13.960 1.00 45.31 95 PRO A CA 1
ATOM 749 C C . PRO A 1 95 ? -6.389 22.601 -13.637 1.00 45.31 95 PRO A C 1
ATOM 751 O O . PRO A 1 95 ? -6.043 23.704 -13.222 1.00 45.31 95 PRO A O 1
ATOM 754 N N . ALA A 1 96 ? -7.678 22.300 -13.828 1.00 47.19 96 ALA A N 1
ATOM 755 C CA . ALA A 1 96 ? -8.776 23.261 -13.791 1.00 47.19 96 ALA A CA 1
ATOM 756 C C . ALA A 1 96 ? -9.741 23.092 -12.604 1.00 47.19 96 ALA A C 1
ATOM 758 O O . ALA A 1 96 ? -10.857 23.604 -12.666 1.00 47.19 96 ALA A O 1
ATOM 759 N N . GLN A 1 97 ? -9.366 22.406 -11.518 1.00 46.34 97 GLN A N 1
ATOM 760 C CA . GLN A 1 97 ? -10.233 22.336 -10.337 1.00 46.34 97 GLN A CA 1
ATOM 761 C C . GLN A 1 97 ? -10.010 23.563 -9.425 1.00 46.34 97 GLN A C 1
ATOM 763 O O . GLN A 1 97 ? -8.960 23.666 -8.782 1.00 46.34 97 GLN A O 1
ATOM 768 N N . PRO A 1 98 ? -10.958 24.519 -9.335 1.00 41.97 98 PRO A N 1
ATOM 769 C CA . PRO A 1 98 ? -10.819 25.639 -8.418 1.00 41.97 98 PRO A CA 1
ATOM 770 C C . PRO A 1 98 ? -10.938 25.131 -6.980 1.00 41.97 98 PRO A C 1
ATOM 772 O O . PRO A 1 98 ? -11.850 24.370 -6.645 1.00 41.97 98 PRO A O 1
ATOM 775 N N . LYS A 1 99 ? -10.016 25.574 -6.116 1.00 56.47 99 LYS A N 1
ATOM 776 C CA . LYS A 1 99 ? -10.034 25.297 -4.677 1.00 56.47 99 LYS A CA 1
ATOM 777 C C . LYS A 1 99 ? -11.345 25.811 -4.077 1.00 56.47 99 LYS A C 1
ATOM 779 O O . LYS A 1 99 ? -11.458 26.990 -3.754 1.00 56.47 99 LYS A O 1
ATOM 784 N N . ARG A 1 100 ? -12.337 24.935 -3.895 1.00 44.09 100 ARG A N 1
ATOM 785 C CA . ARG A 1 100 ? -13.513 25.216 -3.060 1.00 44.09 100 ARG A CA 1
ATOM 786 C C . ARG A 1 100 ? -13.101 25.169 -1.588 1.00 44.09 100 ARG A C 1
ATOM 788 O O . ARG A 1 100 ? -13.382 24.214 -0.877 1.00 44.09 100 ARG A O 1
ATOM 795 N N . GLY A 1 101 ? -12.399 26.210 -1.153 1.00 39.94 101 GLY A N 1
ATOM 796 C CA . GLY A 1 101 ? -12.293 26.591 0.248 1.00 39.94 101 GLY A CA 1
ATOM 797 C C . GLY A 1 101 ? -13.411 27.576 0.557 1.00 39.94 101 GLY A C 1
ATOM 798 O O . GLY A 1 101 ? -13.241 28.775 0.367 1.00 39.94 101 GLY A O 1
ATOM 799 N N . GLY A 1 102 ? -14.566 27.063 0.981 1.00 38.44 102 GLY A N 1
ATOM 800 C CA . GLY A 1 102 ? -15.591 27.882 1.615 1.00 38.44 102 GLY A CA 1
ATOM 801 C C . GLY A 1 102 ? -15.108 28.273 3.007 1.00 38.44 102 GLY A C 1
ATOM 802 O O . GLY A 1 102 ? -15.085 27.436 3.904 1.00 38.44 102 GLY A O 1
ATOM 803 N N . PHE A 1 103 ? -14.699 29.528 3.168 1.00 44.34 103 PHE A N 1
ATOM 804 C CA . PHE A 1 103 ? -14.595 30.181 4.469 1.00 44.34 103 PHE A CA 1
ATOM 805 C C . PHE A 1 103 ? -15.949 30.846 4.729 1.00 44.34 103 PHE A C 1
ATOM 807 O O . PHE A 1 103 ? -16.382 31.674 3.928 1.00 44.34 103 PHE A O 1
ATOM 814 N N . ASN A 1 104 ? -16.640 30.448 5.796 1.00 39.88 104 ASN A N 1
ATOM 815 C CA . ASN A 1 104 ? -17.899 31.055 6.211 1.00 39.88 104 ASN A CA 1
ATOM 816 C C . ASN A 1 104 ? -17.864 31.331 7.722 1.00 39.88 104 ASN A C 1
ATOM 818 O O . ASN A 1 104 ? -17.621 30.403 8.493 1.00 39.88 104 ASN A O 1
ATOM 822 N N . GLY A 1 105 ? -18.143 32.587 8.091 1.00 44.22 105 GLY A N 1
ATOM 823 C CA . GLY A 1 105 ? -18.325 33.101 9.458 1.00 44.22 105 GLY A CA 1
ATOM 824 C C . GLY A 1 105 ? -17.015 33.393 10.202 1.00 44.22 105 GLY A C 1
ATOM 825 O O . GLY A 1 105 ? -16.100 32.580 10.165 1.00 44.22 105 GLY A O 1
ATOM 826 N N . VAL A 1 106 ? -16.835 34.509 10.910 1.00 43.53 106 VAL A N 1
ATOM 827 C CA . VAL A 1 106 ? -17.723 35.591 11.378 1.00 43.53 106 VAL A CA 1
ATOM 828 C C . VAL A 1 106 ? -16.852 36.837 11.549 1.00 43.53 106 VAL A C 1
ATOM 830 O O . VAL A 1 106 ? -15.674 36.653 11.933 1.00 43.53 106 VAL A O 1
#

Secondary structure (DSSP, 8-state):
-HHHHHHHHSTTPPTT-EEEEEES---HHHHHHHHHHHHTT-EEEEEE-S--TTHHHHHHHHHHTT-EEEE-SSHHHHHHHHHH--TT------TT----------

pLDDT: mean 77.73, std 18.01, range [38.44, 93.0]

Foldseek 3Di:
DCLVPVCVVCVPPDALAEDEAEDQDDDPSNLVSQLVVVVVRYQAEYEHQYDDPPVVVSQVVSVVSNHHYAYDPDPVSVVVVVVPDDSPDRPDPDVPDPPPPDDDDD